Protein AF-A0A0U5B6B0-F1 (afdb_monomer)

Solvent-accessible surface area (backbone atoms only — not comparable to full-atom values): 5216 Å² total; per-residue (Å²): 108,60,68,56,54,48,15,62,57,32,73,40,98,57,49,46,59,54,68,60,42,53,52,22,52,52,47,47,60,59,49,55,78,69,27,68,63,58,84,45,70,84,75,75,65,55,68,68,60,50,51,49,27,51,52,53,48,56,56,50,52,54,38,52,45,52,43,54,54,22,52,52,57,35,45,58,93,36,79,76,68,92,43,73,70,49,52,62,66,74,106

Nearest PDB structures (foldseek):
  8d4t-assembly1_N  TM=9.783E-01  e=8.302E-09  Bos taurus
  7vuw-assembly2_N  TM=9.796E-01  e=1.197E-08  Bos taurus
  3abl-assembly1_A  TM=9.791E-01  e=1.623E-08  Bos taurus
  5z62-assembly1_A  TM=9.532E-01  e=1.059E-08  Homo sapiens
  8pw6-assembly1_n  TM=9.729E-01  e=1.527E-08  Mus musculus

Structure (mmCIF, N/CA/C/O backbone):
data_AF-A0A0U5B6B0-F1
#
_entry.id   AF-A0A0U5B6B0-F1
#
loop_
_atom_site.group_PDB
_atom_site.id
_atom_site.type_symbol
_atom_site.label_atom_id
_atom_site.label_alt_id
_atom_site.label_comp_id
_atom_site.label_asym_id
_atom_site.label_entity_id
_atom_site.label_seq_id
_atom_site.pdbx_PDB_ins_code
_atom_site.Cartn_x
_atom_site.Cartn_y
_atom_site.Cartn_z
_atom_site.occupancy
_atom_site.B_iso_or_equiv
_atom_site.auth_seq_id
_atom_site.auth_comp_id
_atom_site.auth_asym_id
_atom_site.auth_atom_id
_atom_site.pdbx_PDB_model_num
ATOM 1 N N . LEU A 1 1 ? -3.393 6.436 8.962 1.00 89.62 1 LEU A N 1
ATOM 2 C CA . LEU A 1 1 ? -4.843 6.660 9.147 1.00 89.62 1 LEU A CA 1
ATOM 3 C C . LEU A 1 1 ? -5.591 5.331 9.244 1.00 89.62 1 LEU A C 1
ATOM 5 O O . LEU A 1 1 ? -5.915 4.950 10.355 1.00 89.62 1 LEU A O 1
ATOM 9 N N . ILE A 1 2 ? -5.739 4.578 8.144 1.00 96.19 2 ILE A N 1
ATOM 10 C CA . ILE A 1 2 ? -6.505 3.314 8.100 1.00 96.19 2 ILE A CA 1
ATOM 11 C C . ILE A 1 2 ? -6.092 2.312 9.187 1.00 96.19 2 ILE A C 1
ATOM 13 O O . ILE A 1 2 ? -6.936 1.868 9.954 1.00 96.19 2 ILE A O 1
ATOM 17 N N . SER A 1 3 ? -4.791 2.031 9.345 1.00 95.38 3 SER A N 1
ATOM 18 C CA . SER A 1 3 ? -4.307 1.122 10.401 1.00 95.38 3 SER A CA 1
ATOM 19 C C . SER A 1 3 ? -4.727 1.547 11.812 1.00 95.38 3 SER A C 1
ATOM 21 O O . SER A 1 3 ? -5.003 0.701 12.653 1.00 95.38 3 SER A O 1
ATOM 23 N N . HIS A 1 4 ? -4.773 2.855 12.072 1.00 93.62 4 HIS A N 1
ATOM 24 C CA . HIS A 1 4 ? -5.145 3.394 13.376 1.00 93.62 4 HIS A CA 1
ATOM 25 C C . HIS A 1 4 ? -6.653 3.277 13.602 1.00 93.62 4 HIS A C 1
ATOM 27 O O . HIS A 1 4 ? -7.065 2.758 14.633 1.00 93.62 4 HIS A O 1
ATOM 33 N N . THR A 1 5 ? -7.464 3.666 12.613 1.00 94.75 5 THR A N 1
ATOM 34 C CA . THR A 1 5 ? -8.920 3.479 12.648 1.00 94.75 5 THR A CA 1
ATOM 35 C C . THR A 1 5 ? -9.280 2.013 12.873 1.00 94.75 5 THR A C 1
ATOM 37 O O . THR A 1 5 ? -10.031 1.701 13.785 1.00 94.75 5 THR A O 1
ATOM 40 N N . ILE A 1 6 ? -8.684 1.094 12.110 1.00 95.19 6 ILE A N 1
ATOM 41 C CA . ILE A 1 6 ? -8.945 -0.345 12.234 1.00 95.19 6 ILE A CA 1
ATOM 42 C C . ILE A 1 6 ? -8.541 -0.881 13.616 1.00 95.19 6 ILE A C 1
ATOM 44 O O . ILE A 1 6 ? -9.260 -1.698 14.189 1.00 95.19 6 ILE A O 1
ATOM 48 N N . SER A 1 7 ? -7.426 -0.420 14.190 1.00 94.44 7 SER A N 1
ATOM 49 C CA . SER A 1 7 ? -7.029 -0.816 15.549 1.00 94.44 7 SER A CA 1
ATOM 50 C C . SER A 1 7 ? -8.025 -0.314 16.599 1.00 94.44 7 SER A C 1
ATOM 52 O O . SER A 1 7 ? -8.435 -1.082 17.465 1.00 94.44 7 SER A O 1
ATOM 54 N N . GLN A 1 8 ? -8.462 0.945 16.496 1.00 92.81 8 GLN A N 1
ATOM 55 C CA . GLN A 1 8 ? -9.428 1.536 17.426 1.00 92.81 8 GLN A CA 1
ATOM 56 C C . GLN A 1 8 ? -10.791 0.841 17.354 1.00 92.81 8 GLN A C 1
ATOM 58 O O . GLN A 1 8 ? -11.333 0.441 18.380 1.00 92.81 8 GLN A O 1
ATOM 63 N N . GLU A 1 9 ? -11.306 0.635 16.146 1.00 91.50 9 GLU A N 1
ATOM 64 C CA . GLU A 1 9 ? -12.629 0.049 15.904 1.00 91.50 9 GLU A CA 1
ATOM 65 C C . GLU A 1 9 ? -12.659 -1.459 16.180 1.00 91.50 9 GLU A C 1
ATOM 67 O O . GLU A 1 9 ? -13.692 -2.013 16.545 1.00 91.50 9 GLU A O 1
ATOM 72 N N . SER A 1 10 ? -11.513 -2.139 16.063 1.00 92.69 10 SER A N 1
ATOM 73 C CA . SER A 1 10 ? -11.400 -3.544 16.470 1.00 92.69 10 SER A CA 1
ATOM 74 C C . SER A 1 10 ? -11.262 -3.740 17.983 1.00 92.69 10 SER A C 1
ATOM 76 O O . SER A 1 10 ? -11.377 -4.871 18.459 1.00 92.69 10 SER A O 1
ATOM 78 N N . GLY A 1 11 ? -10.987 -2.672 18.744 1.00 92.00 11 GLY A N 1
ATOM 79 C CA . GLY A 1 11 ? -10.664 -2.739 20.172 1.00 92.00 11 GLY A CA 1
ATOM 80 C C . GLY A 1 11 ? -9.320 -3.414 20.477 1.00 92.00 11 GLY A C 1
ATOM 81 O O . GLY A 1 11 ? -9.030 -3.719 21.636 1.00 92.00 11 GLY A O 1
ATOM 82 N N . LYS A 1 12 ? -8.492 -3.675 19.457 1.00 91.75 12 LYS A N 1
ATOM 83 C CA . LYS A 1 12 ? -7.166 -4.287 19.605 1.00 91.75 12 LYS A CA 1
ATOM 84 C C . LYS A 1 12 ? -6.119 -3.194 19.825 1.00 91.75 12 LYS A C 1
ATOM 86 O O . LYS A 1 12 ? -6.193 -2.113 19.243 1.00 91.75 12 LYS A O 1
ATOM 91 N N . LYS A 1 13 ? -5.113 -3.483 20.660 1.00 90.31 13 LYS A N 1
ATOM 92 C CA . LYS A 1 13 ? -4.016 -2.538 20.962 1.00 90.31 13 LYS A CA 1
ATOM 93 C C . LYS A 1 13 ? -3.203 -2.164 19.727 1.00 90.31 13 LYS A C 1
ATOM 95 O O . LYS A 1 13 ? -2.671 -1.062 19.656 1.00 90.31 13 LYS A O 1
ATOM 100 N N . GLU A 1 14 ? -3.092 -3.096 18.791 1.00 92.88 14 GLU A N 1
ATOM 101 C CA . GLU A 1 14 ? -2.313 -2.932 17.579 1.00 92.88 14 GLU A CA 1
ATOM 102 C C . GLU A 1 14 ? -2.897 -3.756 16.430 1.00 92.88 14 GLU A C 1
ATOM 104 O O . GLU A 1 14 ? -3.734 -4.646 16.618 1.00 92.88 14 GLU A O 1
ATOM 109 N N . THR A 1 15 ? -2.428 -3.446 15.226 1.00 94.69 15 THR A N 1
ATOM 110 C CA . THR A 1 15 ? -2.760 -4.200 14.017 1.00 94.69 15 THR A CA 1
ATOM 111 C C . THR A 1 15 ? -1.998 -5.519 13.981 1.00 94.69 15 THR A C 1
ATOM 113 O O . THR A 1 15 ? -0.875 -5.633 14.467 1.00 94.69 15 THR A O 1
ATOM 116 N N . PHE A 1 16 ? -2.603 -6.547 13.398 1.00 96.75 16 PHE A N 1
ATOM 117 C CA . PHE A 1 16 ? -1.984 -7.860 13.279 1.00 96.75 16 PHE A CA 1
ATOM 118 C C . PHE A 1 16 ? -0.673 -7.782 12.481 1.00 96.75 16 PHE A C 1
ATOM 120 O O . PHE A 1 16 ? -0.658 -7.315 11.345 1.00 96.75 16 PHE A O 1
ATOM 127 N N . GLY A 1 17 ? 0.431 -8.276 13.043 1.00 96.50 17 GLY A N 1
ATOM 128 C CA . GLY A 1 17 ? 1.714 -8.321 12.337 1.00 96.50 17 GLY A CA 1
ATOM 129 C C . GLY A 1 17 ? 2.365 -6.948 12.127 1.00 96.50 17 GLY A C 1
ATOM 130 O O . GLY A 1 17 ? 2.858 -6.670 11.034 1.00 96.50 17 GLY A O 1
ATOM 131 N N . VAL A 1 18 ? 2.402 -6.103 13.167 1.00 96.38 18 VAL A N 1
ATOM 132 C CA . VAL A 1 18 ? 2.979 -4.741 13.137 1.00 96.38 18 VAL A CA 1
ATOM 133 C C . VAL A 1 18 ? 4.354 -4.674 12.467 1.00 96.38 18 VAL A C 1
ATOM 135 O O . VAL A 1 18 ? 4.564 -3.837 11.591 1.00 96.38 18 VAL A O 1
ATOM 138 N N . LEU A 1 19 ? 5.286 -5.572 12.812 1.00 97.56 19 LEU A N 1
ATOM 139 C CA . LEU A 1 19 ? 6.613 -5.606 12.179 1.00 97.56 19 LEU A CA 1
ATOM 140 C C . LEU A 1 19 ? 6.525 -5.849 10.666 1.00 97.56 19 LEU A C 1
ATOM 142 O O . LEU A 1 19 ? 7.186 -5.161 9.892 1.00 97.56 19 LEU A O 1
ATOM 146 N N . GLY A 1 20 ? 5.657 -6.768 10.234 1.00 97.38 20 GLY A N 1
ATOM 147 C CA . GLY A 1 20 ? 5.401 -7.031 8.818 1.00 97.38 20 GLY A CA 1
ATOM 148 C C . GLY A 1 20 ? 4.840 -5.809 8.092 1.00 97.38 20 GLY A C 1
ATOM 149 O O . GLY A 1 20 ? 5.260 -5.515 6.976 1.00 97.38 20 GLY A O 1
ATOM 150 N N . MET A 1 21 ? 3.961 -5.037 8.738 1.00 97.50 21 MET A N 1
ATOM 151 C CA . MET A 1 21 ? 3.473 -3.772 8.181 1.00 97.50 21 MET A CA 1
ATOM 152 C C . MET A 1 21 ? 4.572 -2.712 8.079 1.00 97.50 21 MET A C 1
ATOM 154 O O . MET A 1 21 ? 4.621 -1.992 7.084 1.00 97.50 21 MET A O 1
ATOM 158 N N . ILE A 1 22 ? 5.451 -2.609 9.080 1.00 97.81 22 ILE A N 1
ATOM 159 C CA . ILE A 1 22 ? 6.592 -1.683 9.060 1.00 97.81 22 ILE A CA 1
ATOM 160 C C . ILE A 1 22 ? 7.529 -2.038 7.901 1.00 97.81 22 ILE A C 1
ATOM 162 O O . ILE A 1 22 ? 7.857 -1.168 7.093 1.00 97.81 22 ILE A O 1
ATOM 166 N N . TYR A 1 23 ? 7.882 -3.318 7.750 1.00 98.12 23 TYR A N 1
ATOM 167 C CA . TYR A 1 23 ? 8.690 -3.781 6.621 1.00 98.12 23 TYR A CA 1
ATOM 168 C C . TYR A 1 23 ? 7.994 -3.560 5.278 1.00 98.12 23 TYR A C 1
ATOM 170 O O . TYR A 1 23 ? 8.633 -3.097 4.337 1.00 98.12 23 TYR A O 1
ATOM 178 N N . ALA A 1 24 ? 6.684 -3.795 5.193 1.00 98.12 24 ALA A N 1
ATOM 179 C CA . ALA A 1 24 ? 5.915 -3.517 3.988 1.00 98.12 24 ALA A CA 1
ATOM 180 C C . ALA A 1 24 ? 5.924 -2.023 3.620 1.00 98.12 24 ALA A C 1
ATOM 182 O O . ALA A 1 24 ? 6.105 -1.678 2.456 1.00 98.12 24 ALA A O 1
ATOM 183 N N . MET A 1 25 ? 5.770 -1.120 4.593 1.00 97.75 25 MET A N 1
ATOM 184 C CA . MET A 1 25 ? 5.816 0.327 4.351 1.00 97.75 25 MET A CA 1
ATOM 185 C C . MET A 1 25 ? 7.195 0.785 3.873 1.00 97.75 25 MET A C 1
ATOM 187 O O . MET A 1 25 ? 7.274 1.547 2.911 1.00 97.75 25 MET A O 1
ATOM 191 N N . MET A 1 26 ? 8.271 0.288 4.489 1.00 98.25 26 MET A N 1
ATOM 192 C CA . MET A 1 26 ? 9.634 0.590 4.042 1.00 98.25 26 MET A CA 1
ATOM 193 C C . MET A 1 26 ? 9.905 0.036 2.640 1.00 98.25 26 MET A C 1
ATOM 195 O O . MET A 1 26 ? 10.458 0.747 1.805 1.00 98.25 26 MET A O 1
ATOM 199 N N . ALA A 1 27 ? 9.464 -1.193 2.351 1.00 97.88 27 ALA A N 1
ATOM 200 C CA 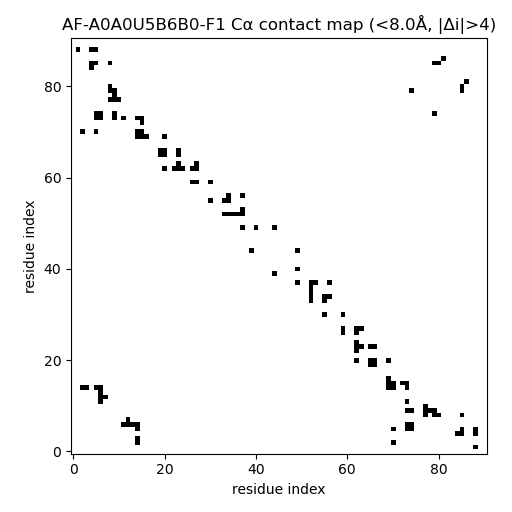. ALA A 1 27 ? 9.613 -1.807 1.036 1.00 97.88 27 ALA A CA 1
ATOM 201 C C . ALA A 1 27 ? 8.876 -1.015 -0.054 1.00 97.88 27 ALA A C 1
ATOM 203 O O . ALA A 1 27 ? 9.466 -0.739 -1.091 1.00 97.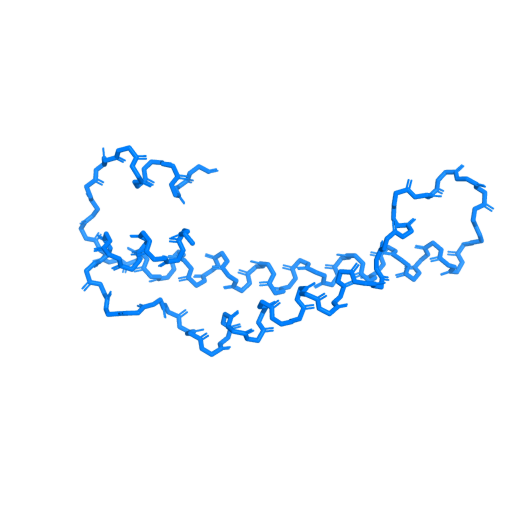88 27 ALA A O 1
ATOM 204 N N . ILE A 1 28 ? 7.626 -0.595 0.182 1.00 98.06 28 ILE A N 1
ATOM 205 C CA . ILE A 1 28 ? 6.878 0.254 -0.765 1.00 98.06 28 ILE A CA 1
ATOM 206 C C . ILE A 1 28 ? 7.598 1.591 -0.971 1.00 98.06 28 ILE A C 1
ATOM 208 O O . ILE A 1 28 ? 7.740 2.033 -2.107 1.00 98.06 28 ILE A O 1
ATOM 212 N N . GLY A 1 29 ? 8.080 2.216 0.110 1.00 97.19 29 GLY A N 1
ATOM 213 C CA . GLY A 1 29 ? 8.822 3.475 0.037 1.00 97.19 29 GLY A CA 1
ATOM 214 C C . GLY A 1 29 ? 10.091 3.363 -0.809 1.00 97.19 29 GLY A C 1
ATOM 215 O O . GLY A 1 29 ? 10.312 4.191 -1.685 1.00 97.19 29 GLY A O 1
ATOM 216 N N . LEU A 1 30 ? 10.889 2.312 -0.598 1.00 96.88 30 LEU A N 1
ATOM 217 C CA . LEU A 1 30 ? 12.104 2.055 -1.373 1.00 96.88 30 LEU A CA 1
ATOM 218 C C . LEU A 1 30 ? 11.782 1.709 -2.835 1.00 96.88 30 LEU A C 1
ATOM 220 O O . LEU A 1 30 ? 12.353 2.297 -3.752 1.00 96.88 30 LEU A O 1
ATOM 224 N N . LEU A 1 31 ? 10.854 0.772 -3.057 1.00 96.19 31 LEU A N 1
ATOM 225 C CA . LEU A 1 31 ? 10.488 0.310 -4.396 1.00 96.19 31 LEU A CA 1
ATOM 226 C C . LEU A 1 31 ? 9.849 1.423 -5.236 1.00 96.19 31 LEU A C 1
ATOM 228 O O . LEU A 1 31 ? 10.019 1.437 -6.452 1.00 96.19 31 LEU A O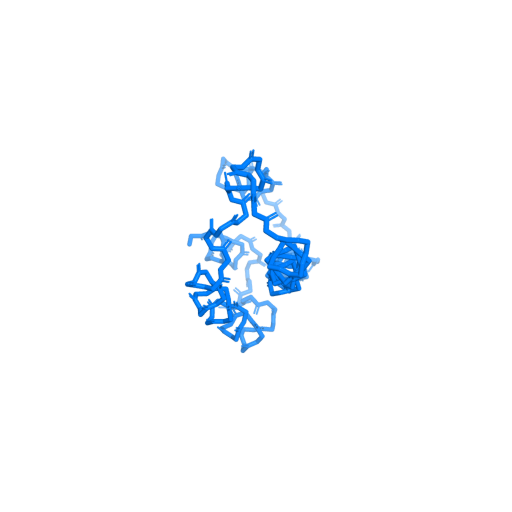 1
ATOM 232 N N . GLY A 1 32 ? 9.183 2.395 -4.607 1.00 96.25 32 GLY A N 1
ATOM 233 C CA . GLY A 1 32 ? 8.618 3.565 -5.281 1.00 96.25 32 GLY A CA 1
ATOM 234 C C . GLY A 1 32 ? 9.636 4.337 -6.131 1.00 96.25 32 GLY A C 1
ATOM 235 O O . GLY A 1 32 ? 9.293 4.805 -7.215 1.00 96.25 32 GLY A O 1
ATOM 236 N N . PHE A 1 33 ? 10.903 4.399 -5.707 1.00 96.12 33 PHE A N 1
ATOM 237 C CA . PHE A 1 33 ? 11.964 5.087 -6.454 1.00 96.12 33 PHE A CA 1
ATOM 238 C C . PHE A 1 33 ? 12.455 4.320 -7.687 1.00 96.12 33 PHE A C 1
ATOM 240 O O . PHE A 1 33 ? 13.093 4.916 -8.550 1.00 96.12 33 PHE A O 1
ATOM 247 N N . VAL A 1 34 ? 12.162 3.020 -7.800 1.00 95.50 34 VAL A N 1
ATOM 248 C CA . VAL A 1 34 ? 12.666 2.161 -8.887 1.00 95.50 34 VAL A CA 1
ATOM 249 C C . VAL A 1 34 ? 11.585 1.714 -9.872 1.00 95.50 34 VAL A C 1
ATOM 251 O O . VAL A 1 34 ? 11.870 0.895 -10.741 1.00 95.50 34 VAL A O 1
ATOM 254 N N . VAL A 1 35 ? 10.358 2.241 -9.770 1.00 97.88 35 VAL A N 1
ATOM 255 C CA . VAL A 1 35 ? 9.234 1.830 -10.637 1.00 97.88 35 VAL A CA 1
ATOM 256 C C . VAL A 1 35 ? 8.680 2.923 -11.550 1.00 97.88 35 VAL A C 1
ATOM 258 O O . VAL A 1 35 ? 7.823 2.622 -12.370 1.00 97.88 35 VAL A O 1
ATOM 261 N N . TRP A 1 36 ? 9.167 4.165 -11.470 1.00 97.06 36 TRP A N 1
ATOM 262 C CA . TRP A 1 36 ? 8.569 5.329 -12.152 1.00 97.06 36 TRP A CA 1
ATOM 263 C C . TRP A 1 36 ? 8.280 5.123 -13.651 1.00 97.06 36 TRP A C 1
ATOM 265 O O . TRP A 1 36 ? 7.268 5.603 -14.165 1.00 97.06 36 TRP A O 1
ATOM 275 N N . ALA A 1 37 ? 9.147 4.392 -14.363 1.00 96.94 37 ALA A N 1
ATOM 276 C CA . ALA A 1 37 ? 9.053 4.240 -15.811 1.00 96.94 37 ALA A CA 1
ATOM 277 C C . ALA A 1 37 ? 7.869 3.366 -16.264 1.00 96.94 37 ALA A C 1
ATOM 279 O O . ALA A 1 37 ? 7.620 3.275 -17.467 1.00 96.94 37 ALA A O 1
ATOM 280 N N . HIS A 1 38 ? 7.087 2.775 -15.346 1.00 97.56 38 HIS A N 1
ATOM 281 C CA . HIS A 1 38 ? 5.835 2.109 -15.721 1.00 97.56 38 HIS A CA 1
ATOM 282 C C . HIS A 1 38 ? 4.812 3.053 -16.368 1.00 97.56 38 HIS A C 1
ATOM 284 O O . HIS A 1 38 ? 3.998 2.611 -17.174 1.00 97.56 38 HIS A O 1
ATOM 290 N N . HIS A 1 39 ? 4.885 4.363 -16.104 1.00 97.81 39 HIS A N 1
ATOM 291 C CA . HIS A 1 39 ? 4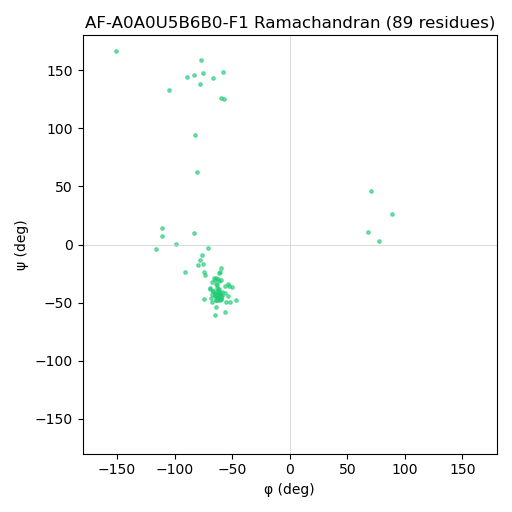.059 5.359 -16.796 1.00 97.81 39 HIS A CA 1
ATOM 292 C C . HIS A 1 39 ? 4.541 5.668 -18.226 1.00 97.81 39 HIS A C 1
ATOM 294 O O . HIS A 1 39 ? 3.848 6.349 -18.975 1.00 97.81 39 HIS A O 1
ATOM 300 N N . MET A 1 40 ? 5.716 5.167 -18.623 1.00 97.62 40 MET A N 1
ATOM 301 C CA . MET A 1 40 ? 6.385 5.483 -19.891 1.00 97.62 40 MET A CA 1
ATOM 302 C C . MET A 1 40 ? 6.405 4.297 -20.870 1.00 97.62 40 MET A C 1
ATOM 304 O O . MET A 1 40 ? 7.136 4.318 -21.855 1.00 97.62 40 MET A O 1
ATOM 308 N N . PHE A 1 41 ? 5.621 3.238 -20.648 1.00 97.00 41 PHE A N 1
ATOM 309 C CA . PHE A 1 41 ? 5.707 2.004 -21.449 1.00 97.00 41 PHE A CA 1
ATOM 310 C C . PHE A 1 41 ? 5.457 2.164 -22.955 1.00 97.00 41 PHE A C 1
ATOM 312 O O . PHE A 1 41 ? 5.900 1.316 -23.733 1.00 97.00 41 PHE A O 1
ATOM 319 N N . THR A 1 42 ? 4.802 3.243 -23.380 1.00 96.88 42 THR A N 1
ATOM 320 C CA . THR A 1 42 ? 4.462 3.512 -24.783 1.00 96.88 42 THR A CA 1
ATOM 321 C C . THR A 1 42 ? 5.425 4.471 -25.491 1.00 96.88 42 THR A C 1
ATOM 323 O O . THR A 1 42 ? 5.247 4.716 -26.679 1.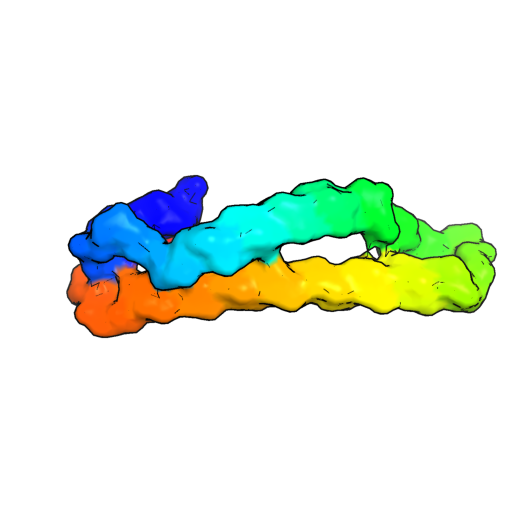00 96.88 42 THR A O 1
ATOM 326 N N . VAL A 1 43 ? 6.479 4.971 -24.828 1.00 97.38 43 VAL A N 1
ATOM 327 C CA . VAL A 1 43 ? 7.409 5.966 -25.417 1.00 97.38 43 VAL A CA 1
ATOM 328 C C . VAL A 1 43 ? 8.514 5.365 -26.304 1.00 97.38 43 VAL A C 1
ATOM 330 O O . VAL A 1 43 ? 9.447 6.064 -26.679 1.00 97.38 43 VAL A O 1
ATOM 333 N N . GLY A 1 44 ? 8.443 4.070 -26.634 1.00 96.00 44 GLY A N 1
ATOM 334 C CA . GLY A 1 44 ? 9.470 3.381 -27.434 1.00 96.00 44 GLY A CA 1
ATOM 335 C C . GLY A 1 44 ? 10.625 2.776 -26.624 1.00 96.00 44 GLY A C 1
ATOM 336 O O . GLY A 1 44 ? 11.727 2.615 -27.138 1.00 96.00 44 GLY A O 1
ATOM 337 N N . MET A 1 45 ? 10.390 2.434 -25.354 1.00 96.75 45 MET A N 1
ATOM 338 C CA . MET A 1 45 ? 11.377 1.791 -24.478 1.00 96.75 45 MET A CA 1
ATOM 339 C C . MET A 1 45 ? 11.738 0.359 -24.934 1.00 96.75 45 MET A C 1
ATOM 341 O O . MET A 1 45 ? 10.863 -0.391 -25.375 1.00 96.75 45 MET A O 1
ATOM 345 N N . ASN A 1 46 ? 13.011 -0.038 -24.777 1.00 97.25 46 ASN A N 1
ATOM 346 C CA . ASN A 1 46 ? 13.491 -1.397 -25.074 1.00 97.25 46 ASN A CA 1
ATOM 347 C C . ASN A 1 46 ? 12.715 -2.459 -24.258 1.00 97.25 46 ASN A C 1
ATOM 349 O O . ASN A 1 46 ? 12.286 -2.209 -23.127 1.00 97.25 46 ASN A O 1
ATOM 353 N N . VAL A 1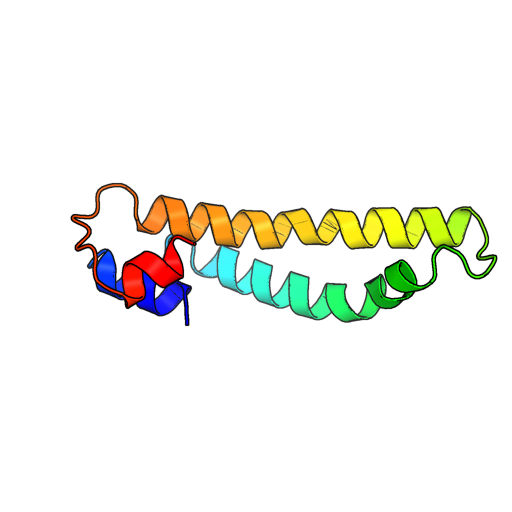 47 ? 12.543 -3.653 -24.836 1.00 97.38 47 VAL A N 1
ATOM 354 C CA . VAL A 1 47 ? 11.816 -4.785 -24.254 1.00 97.38 47 VAL A CA 1
ATOM 355 C C . VAL A 1 47 ? 12.357 -5.187 -22.884 1.00 97.38 47 VAL A C 1
ATOM 357 O O . VAL A 1 47 ? 11.550 -5.377 -21.977 1.00 97.38 47 VAL A O 1
ATOM 360 N N . ASP A 1 48 ? 13.679 -5.216 -22.696 1.00 97.94 48 ASP A N 1
ATOM 361 C CA . ASP A 1 48 ? 14.296 -5.620 -21.424 1.00 97.94 48 ASP A CA 1
ATOM 362 C C . ASP A 1 48 ? 14.004 -4.613 -20.312 1.00 97.94 48 ASP A C 1
ATOM 364 O O . ASP A 1 48 ? 13.626 -4.976 -19.199 1.00 97.94 48 ASP A O 1
ATOM 368 N N . THR A 1 49 ? 14.097 -3.320 -20.627 1.00 96.62 49 THR A N 1
ATOM 369 C CA . THR A 1 49 ? 13.777 -2.248 -19.682 1.00 96.62 49 THR A CA 1
ATOM 370 C C . THR A 1 49 ? 12.293 -2.286 -19.314 1.00 96.62 49 THR A C 1
ATOM 372 O O . THR A 1 49 ? 11.937 -2.187 -18.141 1.00 96.62 49 THR A O 1
ATOM 375 N N . ARG A 1 50 ? 11.407 -2.525 -20.288 1.00 97.62 50 ARG A N 1
ATOM 376 C CA . ARG A 1 50 ? 9.972 -2.706 -20.029 1.00 97.62 50 ARG A CA 1
ATOM 377 C C . ARG A 1 50 ? 9.689 -3.932 -19.167 1.00 97.62 50 ARG A C 1
ATOM 379 O O . ARG A 1 50 ? 8.889 -3.826 -18.239 1.00 97.62 50 ARG A O 1
ATOM 386 N N . ALA A 1 51 ? 10.341 -5.063 -19.433 1.00 97.69 51 ALA A N 1
ATOM 387 C CA . ALA A 1 51 ? 10.202 -6.279 -18.636 1.00 97.69 51 ALA A CA 1
ATOM 388 C C . ALA A 1 51 ? 10.658 -6.047 -17.187 1.00 97.69 51 ALA A C 1
ATOM 390 O O . ALA A 1 51 ? 9.926 -6.387 -16.254 1.00 97.69 51 ALA A O 1
ATOM 391 N N . TYR A 1 52 ? 11.794 -5.369 -16.992 1.00 97.62 52 TYR A N 1
ATOM 392 C CA . TYR A 1 52 ? 12.273 -4.958 -15.673 1.00 97.62 52 TYR A CA 1
ATOM 393 C C . TYR A 1 52 ? 11.230 -4.114 -14.932 1.00 97.62 52 TYR A C 1
ATOM 395 O O . TYR A 1 52 ? 10.759 -4.530 -13.878 1.00 97.62 52 TYR A O 1
ATOM 403 N N . PHE A 1 53 ? 10.790 -2.982 -15.491 1.00 98.00 53 PHE A N 1
ATOM 404 C CA . PHE A 1 53 ? 9.842 -2.092 -14.803 1.00 98.00 53 PHE A CA 1
ATOM 405 C C . PHE A 1 53 ? 8.460 -2.724 -14.600 1.00 98.00 53 PHE A C 1
ATOM 407 O O . PHE A 1 53 ? 7.785 -2.418 -13.616 1.00 98.00 53 PHE A O 1
ATOM 414 N N . THR A 1 54 ? 8.049 -3.638 -15.485 1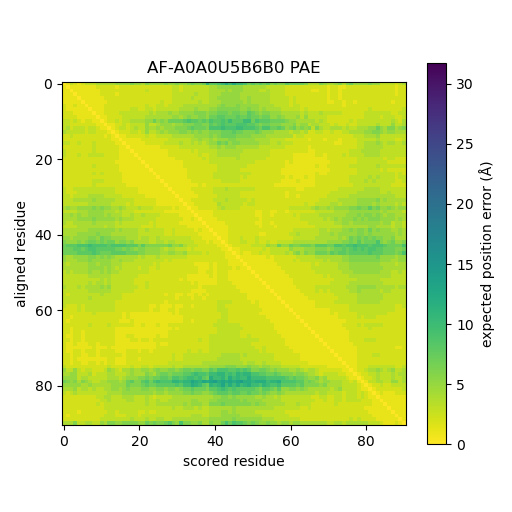.00 97.69 54 THR A N 1
ATOM 415 C CA . THR A 1 54 ? 6.828 -4.436 -15.306 1.00 97.69 54 THR A CA 1
ATOM 416 C C . THR A 1 54 ? 6.967 -5.334 -14.080 1.00 97.69 54 THR A C 1
ATOM 418 O O . THR A 1 54 ? 6.146 -5.259 -13.167 1.00 97.69 54 THR A O 1
ATOM 421 N N . SER A 1 55 ? 8.041 -6.125 -14.015 1.00 97.12 55 SER A N 1
ATOM 422 C CA . SER A 1 55 ? 8.294 -7.026 -12.887 1.00 97.12 55 SER A CA 1
ATOM 423 C C . SER A 1 55 ? 8.499 -6.271 -11.565 1.00 97.12 55 SER A C 1
ATOM 425 O O . SER A 1 55 ? 7.871 -6.613 -10.565 1.00 97.12 55 SER A O 1
ATOM 427 N N . ALA A 1 56 ? 9.278 -5.184 -11.564 1.00 96.44 56 ALA A N 1
ATOM 428 C CA . ALA A 1 56 ? 9.512 -4.345 -10.391 1.00 96.44 56 ALA A CA 1
ATOM 429 C C . ALA A 1 56 ? 8.210 -3.733 -9.844 1.00 96.44 56 ALA A C 1
ATOM 431 O O . ALA A 1 56 ? 7.986 -3.740 -8.634 1.00 96.44 56 ALA A O 1
ATOM 432 N N . THR A 1 57 ? 7.312 -3.267 -10.720 1.00 97.56 57 THR A N 1
ATOM 433 C CA . THR A 1 57 ? 6.006 -2.730 -10.299 1.00 97.56 57 THR A CA 1
ATOM 434 C C . THR A 1 57 ? 5.096 -3.829 -9.751 1.00 97.56 57 THR A C 1
ATOM 436 O O . THR A 1 57 ? 4.412 -3.612 -8.753 1.00 97.56 57 THR A O 1
ATOM 439 N N . MET A 1 58 ? 5.119 -5.033 -10.330 1.00 97.75 58 MET A N 1
ATOM 440 C CA . MET A 1 58 ? 4.354 -6.172 -9.808 1.00 97.75 58 MET A CA 1
ATOM 441 C C . MET A 1 58 ? 4.810 -6.592 -8.403 1.00 97.75 58 MET A C 1
ATOM 443 O O . MET A 1 58 ? 3.970 -6.942 -7.577 1.00 97.75 58 MET A O 1
ATOM 447 N N . ILE A 1 59 ? 6.107 -6.498 -8.084 1.00 97.44 59 ILE A N 1
ATOM 448 C CA . ILE A 1 59 ? 6.631 -6.826 -6.745 1.00 97.44 59 ILE A CA 1
ATOM 449 C C . ILE A 1 59 ? 6.002 -5.944 -5.653 1.00 97.44 59 ILE A C 1
ATOM 451 O O . ILE A 1 59 ? 5.785 -6.431 -4.544 1.00 97.44 59 ILE A O 1
ATOM 455 N N . ILE A 1 60 ? 5.621 -4.693 -5.953 1.00 97.69 60 ILE A N 1
ATOM 456 C CA . ILE A 1 60 ? 4.935 -3.791 -5.001 1.00 97.69 60 ILE A CA 1
ATOM 457 C C . ILE A 1 60 ? 3.591 -4.367 -4.518 1.00 97.69 60 ILE A C 1
ATOM 459 O O . ILE A 1 60 ? 3.137 -4.048 -3.411 1.00 97.69 60 ILE A O 1
ATOM 463 N N . ALA A 1 61 ? 2.967 -5.269 -5.283 1.00 97.50 61 ALA A N 1
ATOM 464 C CA . ALA A 1 61 ? 1.740 -5.938 -4.862 1.00 97.50 61 ALA A CA 1
ATOM 465 C C . ALA A 1 61 ? 1.938 -6.789 -3.594 1.00 97.50 61 ALA A C 1
ATOM 467 O O . ALA A 1 61 ? 1.013 -6.897 -2.793 1.00 97.50 61 ALA A O 1
ATOM 468 N N . ILE A 1 62 ? 3.138 -7.332 -3.354 1.00 98.19 62 ILE A N 1
ATOM 469 C CA . ILE A 1 62 ? 3.436 -8.170 -2.180 1.00 98.19 62 ILE A CA 1
ATOM 470 C C . ILE A 1 62 ? 3.327 -7.373 -0.866 1.00 98.19 62 ILE A C 1
ATOM 472 O O . ILE A 1 62 ? 2.478 -7.716 -0.039 1.00 98.19 62 ILE A O 1
ATOM 476 N N . PRO A 1 63 ? 4.109 -6.296 -0.629 1.00 98.12 63 PRO A N 1
ATOM 477 C CA . PRO A 1 63 ? 3.990 -5.517 0.603 1.00 98.12 63 PRO A CA 1
ATOM 478 C C . PRO A 1 63 ? 2.629 -4.816 0.725 1.00 98.12 63 PRO A C 1
ATOM 480 O O . PRO A 1 63 ? 2.112 -4.661 1.832 1.00 98.12 63 PRO A O 1
ATOM 483 N N . THR A 1 64 ? 2.000 -4.446 -0.394 1.00 98.19 64 THR A N 1
ATOM 484 C CA . THR A 1 64 ? 0.628 -3.917 -0.379 1.00 98.19 64 THR A CA 1
ATOM 485 C C . THR A 1 64 ? -0.363 -4.970 0.126 1.00 98.19 64 THR A C 1
ATOM 487 O O . THR A 1 64 ? -1.161 -4.683 1.019 1.00 98.19 64 THR A O 1
ATOM 490 N N . GLY A 1 65 ? -0.254 -6.210 -0.361 1.00 98.06 65 GLY A N 1
ATOM 491 C CA . GLY A 1 65 ? -1.044 -7.349 0.101 1.00 98.06 65 GLY A CA 1
ATOM 492 C C . GLY A 1 65 ? -0.851 -7.631 1.589 1.00 98.06 65 GLY A C 1
ATOM 493 O O . GLY A 1 65 ? -1.838 -7.784 2.303 1.00 98.06 65 GLY A O 1
ATOM 494 N N . ILE A 1 66 ? 0.390 -7.605 2.093 1.00 98.19 66 ILE A N 1
ATOM 495 C CA . ILE A 1 66 ? 0.686 -7.774 3.530 1.00 98.19 66 ILE A CA 1
ATOM 496 C C . ILE A 1 66 ? -0.117 -6.780 4.380 1.00 98.19 66 ILE A C 1
ATOM 498 O O . ILE A 1 66 ? -0.710 -7.170 5.387 1.00 98.19 66 ILE A O 1
ATOM 502 N N . LYS A 1 67 ? -0.184 -5.505 3.973 1.00 97.81 67 LYS A N 1
ATOM 503 C CA . LYS A 1 67 ? -0.957 -4.486 4.700 1.00 97.81 67 LYS A CA 1
ATOM 504 C C . LYS A 1 67 ? -2.460 -4.776 4.677 1.00 97.81 67 LYS A C 1
ATOM 506 O O . LYS A 1 67 ? -3.094 -4.681 5.723 1.00 97.81 67 LYS A O 1
ATOM 511 N N . ILE A 1 68 ? -3.013 -5.166 3.527 1.00 97.88 68 ILE A N 1
ATOM 512 C CA . ILE A 1 68 ? -4.442 -5.496 3.395 1.00 97.88 68 ILE A CA 1
ATOM 513 C C . ILE A 1 68 ? -4.802 -6.716 4.251 1.00 97.88 68 ILE A C 1
ATOM 515 O O . ILE A 1 68 ? -5.747 -6.661 5.036 1.00 97.88 68 ILE A O 1
ATOM 519 N N . PHE A 1 69 ? -4.021 -7.796 4.177 1.00 98.00 69 PHE A N 1
ATOM 520 C CA . PHE A 1 69 ? -4.253 -8.985 5.000 1.00 98.00 69 PHE A CA 1
ATOM 521 C C . PHE A 1 69 ? -4.096 -8.702 6.494 1.00 98.00 69 PHE A C 1
ATOM 523 O O . PHE A 1 69 ? -4.871 -9.217 7.301 1.00 98.00 69 PHE A O 1
ATOM 530 N N . SER A 1 70 ? -3.142 -7.851 6.874 1.00 97.81 70 SER A N 1
ATOM 531 C CA . SER A 1 70 ? -2.998 -7.380 8.251 1.00 97.81 70 SER A CA 1
ATOM 532 C C . SER A 1 70 ? -4.257 -6.650 8.735 1.00 97.81 70 SER A C 1
ATOM 534 O O . SER A 1 70 ? -4.781 -6.972 9.804 1.00 97.81 70 SER A O 1
ATOM 536 N N . TRP A 1 71 ? -4.805 -5.728 7.938 1.00 97.50 71 TRP A N 1
ATOM 537 C CA . TRP A 1 71 ? -6.048 -5.025 8.260 1.00 97.50 71 TRP A CA 1
ATOM 538 C C . TRP A 1 71 ? -7.239 -5.977 8.409 1.00 97.50 71 TRP A C 1
ATOM 540 O O . TRP A 1 71 ? -7.924 -5.932 9.431 1.00 97.50 71 TRP A O 1
ATOM 550 N N . LEU A 1 72 ? -7.432 -6.898 7.459 1.00 96.69 72 LEU A N 1
ATOM 551 C CA . LEU A 1 72 ? -8.505 -7.899 7.515 1.00 96.69 72 LEU A CA 1
ATOM 552 C C . LEU A 1 72 ? -8.389 -8.795 8.754 1.00 96.69 72 LEU A C 1
ATOM 554 O O . LEU A 1 72 ? -9.367 -9.017 9.464 1.00 96.69 72 LEU A O 1
ATOM 558 N N . THR A 1 73 ? -7.177 -9.254 9.067 1.00 96.75 73 THR A N 1
ATOM 559 C CA . THR A 1 73 ? -6.917 -10.085 10.253 1.00 96.75 73 THR A CA 1
ATOM 560 C C . THR A 1 73 ? -7.121 -9.296 11.549 1.00 96.75 73 THR A C 1
ATOM 562 O O . THR A 1 73 ? -7.578 -9.832 12.560 1.00 96.75 73 THR A O 1
ATOM 565 N N . THR A 1 74 ? -6.839 -7.991 11.533 1.00 96.12 74 THR A N 1
ATOM 566 C CA . THR A 1 74 ? -7.120 -7.110 12.673 1.00 96.12 74 THR A CA 1
ATOM 567 C C . THR A 1 74 ? -8.625 -6.973 12.905 1.00 96.12 74 THR A C 1
ATOM 569 O O . THR A 1 74 ? -9.062 -7.049 14.050 1.00 96.12 74 THR A O 1
ATOM 572 N N . LEU A 1 75 ? -9.432 -6.867 11.849 1.00 95.38 75 LEU A N 1
ATOM 573 C CA . LEU A 1 75 ? -10.895 -6.814 11.959 1.00 95.38 75 LEU A CA 1
ATOM 574 C C . LEU A 1 75 ? -11.532 -8.174 12.284 1.00 95.38 75 LEU A C 1
ATOM 576 O O . LEU A 1 75 ? -12.619 -8.219 12.859 1.00 95.38 75 LEU A O 1
ATOM 580 N N . TYR A 1 76 ? -10.864 -9.287 11.970 1.00 94.88 76 TYR A N 1
ATOM 581 C CA . TYR A 1 76 ? -11.383 -10.622 12.258 1.00 94.88 76 TYR A CA 1
ATOM 582 C C . TYR A 1 76 ? -11.686 -10.807 13.756 1.00 94.88 76 TYR A C 1
ATOM 584 O O . TYR A 1 76 ? -10.829 -10.586 14.624 1.00 94.88 76 TYR A O 1
ATOM 592 N N . GLY A 1 77 ? -12.929 -11.205 14.045 1.00 91.81 77 GLY A N 1
ATOM 593 C CA . GLY A 1 77 ? -13.450 -11.416 15.399 1.00 91.81 77 GLY A CA 1
ATOM 594 C C . GLY A 1 77 ? -13.815 -10.140 16.172 1.00 91.81 77 GLY A C 1
ATOM 595 O O . GLY A 1 77 ? -14.203 -10.245 17.334 1.00 91.81 77 GLY A O 1
ATOM 596 N N . ALA A 1 78 ? -13.706 -8.951 15.569 1.00 92.56 78 ALA A N 1
ATOM 597 C CA . ALA A 1 78 ? -14.101 -7.698 16.208 1.00 92.56 78 ALA A CA 1
ATOM 598 C C . ALA A 1 78 ? -15.609 -7.418 16.073 1.00 92.56 78 ALA A C 1
ATOM 600 O O . ALA A 1 78 ? -16.225 -7.709 15.046 1.00 92.56 78 ALA A O 1
ATOM 601 N N . LYS A 1 79 ? -16.205 -6.791 17.096 1.00 90.19 79 LYS A N 1
ATOM 602 C CA . LYS A 1 79 ? -17.573 -6.254 17.023 1.00 90.19 79 LYS A CA 1
ATOM 603 C C . LYS A 1 79 ? -17.536 -4.886 16.343 1.00 90.19 79 LYS A C 1
ATOM 605 O O . LYS A 1 79 ? -17.291 -3.883 17.003 1.00 90.19 79 LYS A O 1
ATOM 610 N N . MET A 1 80 ? -17.757 -4.855 15.032 1.00 87.75 80 MET A N 1
ATOM 611 C CA . MET A 1 80 ? -17.716 -3.612 14.260 1.00 87.75 80 MET A CA 1
ATOM 612 C C . MET A 1 80 ? -18.996 -2.790 14.436 1.00 87.75 80 MET A C 1
ATOM 614 O O . MET A 1 80 ? -20.103 -3.328 14.388 1.00 87.75 80 MET A O 1
ATOM 618 N N . SER A 1 81 ? -18.834 -1.475 14.584 1.00 90.19 81 SER A N 1
ATOM 619 C CA . SER A 1 81 ? -19.920 -0.502 14.475 1.00 90.19 81 SER A CA 1
ATOM 620 C C . SER A 1 81 ? -19.808 0.225 13.131 1.00 90.19 81 SER A C 1
ATOM 622 O O . SER A 1 81 ? -18.719 0.626 12.732 1.00 90.19 81 SER A O 1
ATOM 624 N N . PHE A 1 82 ? -20.908 0.364 12.385 1.00 91.94 82 PHE A N 1
ATOM 625 C CA . PHE A 1 82 ? -20.888 0.962 11.040 1.00 91.94 82 PHE A CA 1
ATOM 626 C C . PHE A 1 82 ? -20.880 2.495 11.093 1.00 91.94 82 PHE A C 1
ATOM 628 O O . PHE A 1 82 ? -21.809 3.163 10.642 1.00 91.94 82 PHE A O 1
ATOM 635 N N . THR A 1 83 ? -19.826 3.058 11.675 1.00 93.12 83 THR A N 1
ATOM 636 C CA . THR A 1 83 ? -19.574 4.501 11.664 1.00 93.12 83 THR A CA 1
ATOM 637 C C . THR A 1 83 ? -19.017 4.935 10.302 1.00 93.12 83 THR A C 1
ATOM 639 O O . THR A 1 83 ? -18.436 4.114 9.584 1.00 93.12 83 THR A O 1
ATOM 642 N N . PRO A 1 84 ? -19.124 6.225 9.927 1.00 94.75 84 PRO A N 1
ATOM 643 C CA . PRO A 1 84 ? -18.526 6.734 8.691 1.00 94.75 84 PRO A CA 1
ATOM 644 C C . PRO A 1 84 ? -17.032 6.402 8.552 1.00 94.75 84 PRO A C 1
ATOM 646 O O . PRO A 1 84 ? -16.570 6.088 7.460 1.00 94.75 84 PRO A O 1
ATOM 649 N N . THR A 1 85 ? -16.281 6.405 9.657 1.00 93.62 85 THR A N 1
ATOM 650 C CA . THR A 1 85 ? -14.843 6.099 9.667 1.00 93.62 85 THR A CA 1
ATOM 651 C C . THR A 1 85 ? -14.559 4.625 9.362 1.00 93.62 85 THR A C 1
ATOM 653 O O . THR A 1 85 ? -13.604 4.318 8.643 1.00 93.62 85 THR A O 1
ATOM 656 N N . VAL A 1 86 ? -15.388 3.709 9.877 1.00 93.25 86 VAL A N 1
ATOM 657 C CA . VAL A 1 86 ? -15.303 2.274 9.563 1.00 93.25 86 VAL A CA 1
ATOM 658 C C . VAL A 1 86 ? -15.691 2.026 8.114 1.00 93.25 86 VAL A C 1
ATOM 660 O O . VAL A 1 86 ? -14.955 1.348 7.407 1.00 93.25 86 VAL A O 1
ATOM 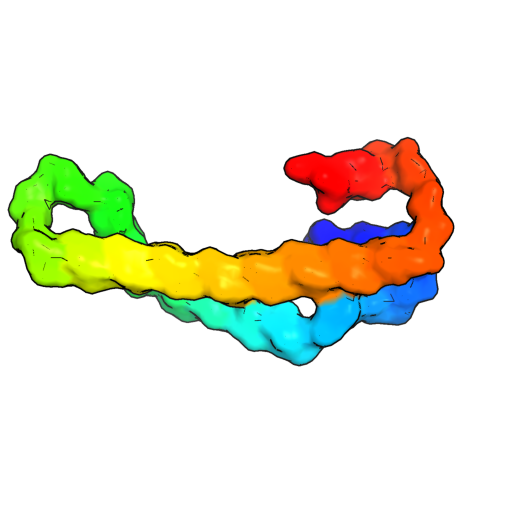663 N N . LEU A 1 87 ? -16.791 2.623 7.646 1.00 94.94 87 LEU A N 1
ATOM 664 C CA . LEU A 1 87 ? -17.230 2.501 6.254 1.00 94.94 87 LEU A CA 1
ATOM 665 C C . LEU A 1 87 ? -16.163 3.012 5.277 1.00 94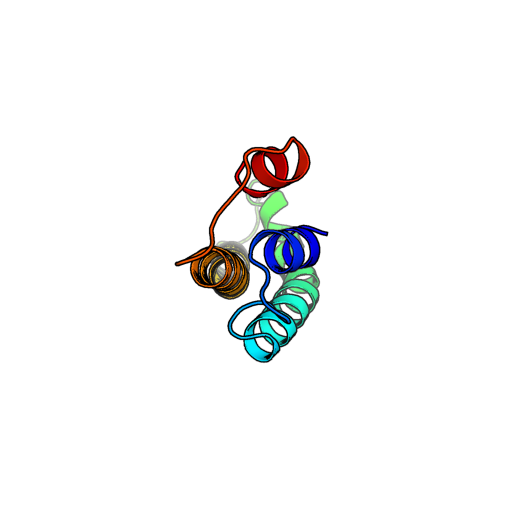.94 87 LEU A C 1
ATOM 667 O O . LEU A 1 87 ? -15.883 2.346 4.288 1.00 94.94 87 LEU A O 1
ATOM 671 N N . TRP A 1 88 ? -15.503 4.129 5.596 1.00 95.56 88 TRP A N 1
ATOM 672 C CA . TRP A 1 88 ? -14.363 4.636 4.827 1.00 95.56 88 TRP A CA 1
ATOM 673 C C . TRP A 1 88 ? -13.154 3.697 4.848 1.00 95.56 88 TRP A C 1
ATOM 675 O O . TRP A 1 88 ? -12.415 3.622 3.878 1.00 95.56 88 TRP A O 1
ATOM 685 N N . SER A 1 89 ? -12.921 2.991 5.955 1.00 94.50 89 SER A N 1
ATOM 686 C CA . SER A 1 89 ? -11.786 2.067 6.065 1.00 94.50 89 SER A CA 1
ATOM 687 C C . SER A 1 89 ? -12.034 0.717 5.390 1.00 94.50 89 SER A C 1
ATOM 689 O O . SER A 1 89 ? -11.078 -0.023 5.167 1.00 94.50 89 SER A O 1
ATOM 691 N N . LEU A 1 90 ? -13.298 0.384 5.116 1.00 92.50 90 LEU A N 1
ATOM 692 C CA . LEU A 1 90 ? -13.712 -0.827 4.406 1.00 92.50 90 LEU A CA 1
ATOM 693 C C . LEU A 1 90 ? -13.827 -0.628 2.885 1.00 92.50 90 LEU A C 1
ATOM 695 O O . LEU A 1 90 ? -13.778 -1.627 2.167 1.00 92.50 90 LEU A O 1
ATOM 699 N N . GLY A 1 91 ? -14.022 0.612 2.420 1.00 91.88 91 GLY A N 1
ATOM 700 C CA . GLY A 1 91 ? -14.072 0.985 0.999 1.00 91.88 91 GLY A CA 1
ATOM 701 C C . GLY A 1 91 ? -12.692 1.208 0.399 1.00 91.88 91 GLY A C 1
ATOM 702 O O . GLY A 1 91 ? -12.506 0.792 -0.764 1.00 91.88 91 GLY A O 1
#

InterPro domains:
  IPR000883 Cytochrome c oxidase subunit I [PF00115] (2-91)
  IPR000883 Cytochrome c oxidase subunit I [PR01165] (29-44)
  IPR000883 Cytochrome c oxidase subunit I [PR01165] (53-74)
  IPR000883 Cytochrome c oxidase subunit I [PR01165] (88-91)
  IPR000883 Cytochrome c oxidase subunit I [PTHR10422] (1-91)
  IPR023616 Cytochrome c oxidase-like, subunit I domain [PS50855] (1-91)
  IPR036927 Cytochrome c oxidase-like, subunit I superfamily [G3DSA:1.20.210.10] (1-91)
  IPR036927 Cytochrome c oxidase-like, subunit I superfamily [SSF81442] (2-91)

Foldseek 3Di:
DLQVLLCVQQVHPGFAPVVLLVVLVVLLVVLVVVQVCCVVLPVPDDPVSNVVNVVSVVVNVVSVVSVVVRSVVSNPPGDGDPDPSVVVSVD

Radius of gyration: 17.11 Å; Cα contacts (8 Å, |Δi|>4): 76; chains: 1; bounding box: 35×18×48 Å

Sequence (91 aa):
LISHTISQESGKKETFGVLGMIYAMMAIGLLGFVVWAHHMFTVGMNVDTRAYFTSATMIIAIPTGIKIFSWLTTLYGAKMSFTPTVLWSLG

pLDDT: mean 95.83, std 2.44, range [87.75, 98.25]

Mean predicted aligned error: 3.01 Å

Secondary structure (DSSP, 8-state):
-HHHHHHHHHT-SS-TTHHHHHHHHHHHHHHHTT-GGGGGTTS---HHHHHHHHHHHHHTHHHHHHHHHHHHHHHTT------HHHHHHH-

Organism: NCBI:txid1645965